Protein AF-A0A383CKH2-F1 (afdb_monomer)

Structure (mmCIF, N/CA/C/O backbone):
data_AF-A0A383CKH2-F1
#
_entry.id   AF-A0A383CKH2-F1
#
loop_
_atom_site.group_PDB
_atom_site.id
_atom_site.type_symbol
_atom_site.label_atom_id
_atom_site.label_alt_id
_atom_site.label_comp_id
_atom_site.label_asym_id
_atom_site.label_entity_id
_atom_site.label_seq_id
_atom_site.pdbx_PDB_ins_code
_atom_site.Cartn_x
_atom_site.Cartn_y
_atom_site.Cartn_z
_atom_site.occupancy
_atom_site.B_iso_or_equiv
_atom_site.auth_seq_id
_atom_site.auth_comp_id
_atom_site.auth_asym_id
_atom_site.auth_atom_id
_atom_site.pdbx_PDB_model_num
ATOM 1 N N . MET A 1 1 ? -18.682 -1.910 11.691 1.00 71.56 1 MET A N 1
ATOM 2 C CA . MET A 1 1 ? -18.445 -2.919 10.636 1.00 71.56 1 MET A CA 1
ATOM 3 C C . MET A 1 1 ? -17.104 -2.549 10.044 1.00 71.56 1 MET A C 1
ATOM 5 O O . MET A 1 1 ? -16.991 -1.422 9.588 1.00 71.56 1 MET A O 1
ATOM 9 N N . ASN A 1 2 ? -16.097 -3.411 10.161 1.00 90.00 2 ASN A N 1
ATOM 10 C CA . ASN A 1 2 ? -14.716 -3.049 9.836 1.00 90.00 2 ASN A CA 1
ATOM 11 C C . ASN A 1 2 ? -14.464 -3.277 8.345 1.00 90.00 2 ASN A C 1
ATOM 13 O O . ASN A 1 2 ? -14.804 -4.341 7.817 1.00 90.00 2 ASN A O 1
ATOM 17 N N . LYS A 1 3 ? -13.879 -2.290 7.672 1.00 96.38 3 LYS A N 1
ATOM 18 C CA . LYS A 1 3 ? -13.506 -2.368 6.260 1.00 96.38 3 LYS A CA 1
ATOM 19 C C . LYS A 1 3 ? -12.082 -2.899 6.137 1.00 96.38 3 LYS A C 1
ATOM 21 O O . LYS A 1 3 ? -11.201 -2.560 6.924 1.00 96.38 3 LYS A O 1
ATOM 26 N N . ASN A 1 4 ? -11.859 -3.720 5.118 1.00 97.12 4 ASN A N 1
ATOM 27 C CA . ASN A 1 4 ? -10.522 -4.103 4.683 1.00 97.12 4 ASN A CA 1
ATOM 28 C C . ASN A 1 4 ? -10.325 -3.539 3.280 1.00 97.12 4 ASN A C 1
ATOM 30 O O . ASN A 1 4 ? -11.053 -3.913 2.360 1.00 97.12 4 ASN A O 1
ATOM 34 N N . ILE A 1 5 ? -9.369 -2.629 3.135 1.00 97.88 5 ILE A N 1
ATOM 35 C CA . ILE A 1 5 ? -8.968 -2.050 1.858 1.00 97.88 5 ILE A CA 1
ATOM 36 C C . ILE A 1 5 ? -7.690 -2.744 1.413 1.00 97.88 5 ILE A C 1
ATOM 38 O O . ILE A 1 5 ? -6.740 -2.873 2.183 1.00 97.88 5 ILE A O 1
ATOM 42 N N . VAL A 1 6 ? -7.675 -3.208 0.169 1.00 98.19 6 VAL A N 1
ATOM 43 C CA . VAL A 1 6 ? -6.514 -3.865 -0.429 1.00 98.19 6 VAL A CA 1
ATOM 44 C C . VAL A 1 6 ? -5.992 -2.985 -1.555 1.00 98.19 6 VAL A C 1
ATOM 46 O O . VAL A 1 6 ? -6.740 -2.665 -2.477 1.00 98.19 6 VAL A O 1
ATOM 49 N N . LEU A 1 7 ? -4.721 -2.598 -1.472 1.00 98.25 7 LEU A N 1
ATOM 50 C CA . LEU A 1 7 ? -4.032 -1.853 -2.523 1.00 98.25 7 LEU A CA 1
ATOM 51 C C . LEU A 1 7 ? -3.371 -2.856 -3.472 1.00 98.25 7 LEU A C 1
ATOM 53 O O . LEU A 1 7 ? -2.418 -3.532 -3.091 1.00 98.25 7 LEU A O 1
ATOM 57 N N . LEU A 1 8 ? -3.914 -2.973 -4.684 1.00 97.81 8 LEU A N 1
ATOM 58 C CA . LEU A 1 8 ? -3.383 -3.790 -5.777 1.00 97.81 8 LEU A CA 1
ATOM 59 C C . LEU A 1 8 ? -2.863 -2.858 -6.865 1.00 97.81 8 LEU A C 1
ATOM 61 O 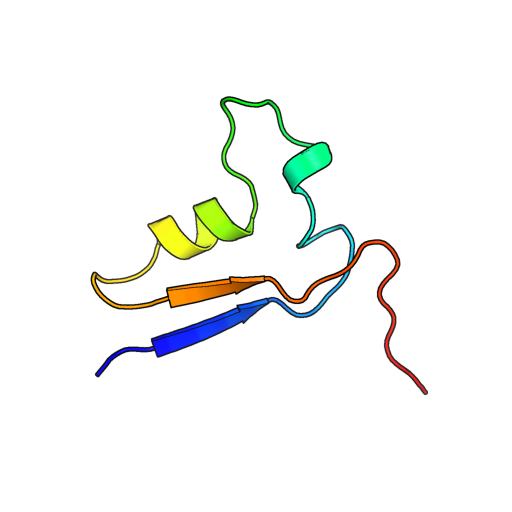O . LEU A 1 8 ? -3.591 -1.970 -7.304 1.00 97.81 8 LEU A O 1
ATOM 65 N N . GLY A 1 9 ? -1.628 -3.062 -7.298 1.00 96.81 9 GLY A N 1
ATOM 66 C CA . GLY A 1 9 ? -0.990 -2.185 -8.267 1.00 96.81 9 GLY A CA 1
ATOM 67 C C . GLY A 1 9 ? 0.501 -2.456 -8.372 1.00 96.81 9 GLY A C 1
ATOM 68 O O . GLY A 1 9 ? 0.951 -3.586 -8.173 1.00 96.81 9 GLY A O 1
ATOM 69 N N . ASP A 1 10 ? 1.242 -1.400 -8.662 1.00 97.50 10 ASP A N 1
ATOM 70 C CA . ASP A 1 10 ? 2.672 -1.417 -8.937 1.00 97.50 10 ASP A CA 1
ATOM 71 C C . ASP A 1 10 ? 3.454 -0.562 -7.919 1.00 97.50 10 ASP A C 1
ATOM 73 O O . ASP A 1 10 ? 2.985 -0.306 -6.802 1.00 97.50 10 ASP A O 1
ATOM 77 N N . SER A 1 11 ? 4.640 -0.093 -8.311 1.00 97.19 11 SER A N 1
ATOM 78 C CA . SER A 1 11 ? 5.509 0.779 -7.513 1.00 97.19 11 SER A CA 1
ATOM 79 C C . SER A 1 11 ? 4.863 2.089 -7.070 1.00 97.19 11 SER A C 1
ATOM 81 O O . SER A 1 11 ? 5.378 2.725 -6.154 1.00 97.19 11 SER A O 1
ATOM 83 N N . ILE A 1 12 ? 3.751 2.520 -7.677 1.00 96.62 12 ILE A N 1
ATOM 84 C CA . ILE A 1 12 ? 3.027 3.700 -7.195 1.00 96.62 12 ILE A CA 1
ATOM 85 C C . ILE A 1 12 ? 2.409 3.437 -5.820 1.00 96.62 12 ILE A C 1
ATOM 87 O O . ILE A 1 12 ? 2.410 4.331 -4.977 1.00 96.62 12 ILE A O 1
ATOM 91 N N . PHE A 1 13 ? 1.892 2.231 -5.577 1.00 97.75 13 PHE A N 1
ATOM 92 C CA . PHE A 1 13 ? 1.401 1.841 -4.254 1.00 97.75 13 PHE A CA 1
ATOM 93 C C . PHE A 1 13 ? 2.520 1.272 -3.379 1.00 97.75 13 PHE A C 1
ATOM 95 O O . PHE A 1 13 ? 2.570 1.609 -2.200 1.00 97.75 13 PHE A O 1
ATOM 102 N N . ASP A 1 14 ? 3.439 0.485 -3.946 1.00 97.06 14 ASP A N 1
ATOM 103 C CA . ASP A 1 14 ? 4.635 -0.032 -3.261 1.00 97.06 14 ASP A CA 1
ATOM 104 C C . ASP A 1 14 ? 5.770 1.009 -3.235 1.00 97.06 14 ASP A C 1
ATOM 106 O O . ASP A 1 14 ? 6.875 0.795 -3.738 1.00 97.06 14 ASP A O 1
ATOM 110 N N . ASN A 1 15 ? 5.473 2.202 -2.707 1.00 97.06 15 ASN A N 1
ATOM 111 C CA . ASN A 1 15 ? 6.370 3.351 -2.819 1.00 97.06 15 ASN A CA 1
ATOM 112 C C . ASN A 1 15 ? 7.292 3.559 -1.601 1.00 97.06 15 ASN A C 1
ATOM 114 O O . ASN A 1 15 ? 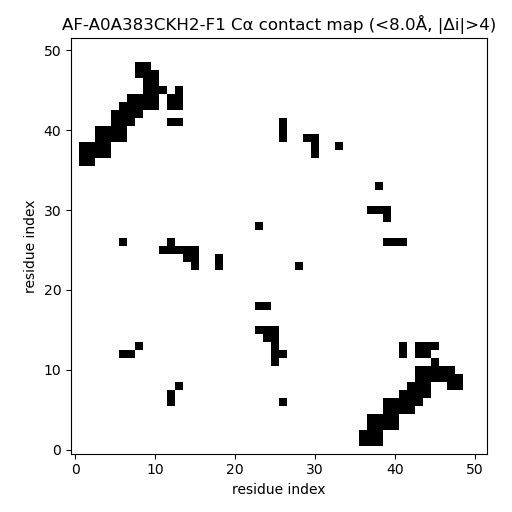8.036 4.543 -1.567 1.00 97.06 15 ASN A O 1
ATOM 118 N N . GLY A 1 16 ? 7.267 2.659 -0.613 1.00 96.31 16 GLY A N 1
ATOM 119 C CA . GLY A 1 16 ? 7.971 2.825 0.665 1.00 96.31 16 GLY A CA 1
ATOM 120 C C . GLY A 1 16 ? 9.484 3.038 0.527 1.00 96.31 16 GLY A C 1
ATOM 121 O O . GLY A 1 16 ? 10.078 3.807 1.276 1.00 96.31 16 GLY A O 1
ATOM 122 N N . SER A 1 17 ? 10.125 2.437 -0.480 1.00 95.44 17 SER A N 1
ATOM 123 C CA . SER A 1 17 ? 11.558 2.642 -0.750 1.00 95.44 17 SER A CA 1
ATOM 124 C C . SER A 1 17 ? 11.899 3.991 -1.393 1.00 95.44 17 SER A C 1
ATOM 126 O O . SER A 1 17 ? 13.075 4.341 -1.484 1.00 95.44 17 SER A O 1
ATOM 128 N N . TYR A 1 18 ? 10.899 4.722 -1.888 1.00 94.94 18 TYR A N 1
ATOM 129 C CA . TYR A 1 18 ? 11.067 5.981 -2.619 1.00 94.94 18 TYR A CA 1
ATOM 130 C C . TYR A 1 18 ? 10.773 7.216 -1.761 1.00 94.94 18 TYR A C 1
ATOM 132 O O . TYR A 1 18 ? 11.070 8.335 -2.185 1.00 94.94 18 TYR A O 1
ATOM 140 N N . VAL A 1 19 ? 10.195 7.027 -0.574 1.00 96.88 19 VAL A N 1
ATOM 141 C CA . VAL A 1 19 ? 9.937 8.095 0.397 1.00 96.88 19 VAL A CA 1
ATOM 142 C C . VAL A 1 19 ? 11.042 8.144 1.448 1.00 96.88 19 VAL A C 1
ATOM 144 O O . VAL A 1 19 ? 11.770 7.171 1.663 1.00 96.88 19 VAL A O 1
ATOM 147 N N . LYS A 1 20 ? 11.217 9.303 2.092 1.00 97.81 20 LYS A 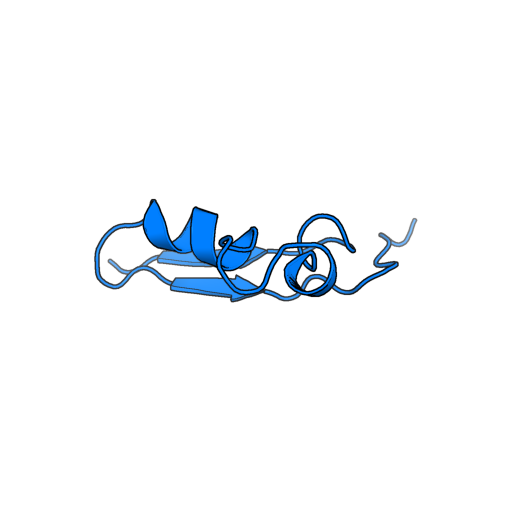N 1
ATOM 148 C CA . LYS A 1 20 ? 12.155 9.392 3.217 1.00 97.81 20 LYS A CA 1
ATOM 149 C C . LYS A 1 20 ? 11.628 8.587 4.402 1.00 97.81 20 LYS A C 1
ATOM 151 O O . LYS A 1 20 ? 10.429 8.408 4.552 1.00 97.81 20 LYS A O 1
ATOM 156 N N . SER A 1 21 ? 12.524 8.157 5.289 1.00 93.62 21 SER A N 1
ATOM 157 C CA . SER A 1 21 ? 12.156 7.350 6.462 1.00 93.62 21 SER A CA 1
ATOM 158 C C . SER A 1 21 ? 11.215 8.054 7.453 1.00 93.62 21 SER A C 1
ATOM 160 O O . SER A 1 21 ? 10.677 7.393 8.333 1.00 93.62 21 SER A O 1
ATOM 162 N N . ASP A 1 22 ? 11.059 9.375 7.355 1.00 96.44 22 ASP A N 1
ATOM 163 C CA . ASP A 1 22 ? 10.152 10.202 8.155 1.00 96.44 22 ASP A CA 1
ATOM 164 C C . ASP A 1 22 ? 8.885 10.646 7.397 1.00 96.44 22 ASP A C 1
ATOM 166 O O . ASP A 1 22 ? 8.058 11.369 7.953 1.00 96.44 22 ASP A O 1
ATOM 170 N N . GLU A 1 23 ? 8.719 10.222 6.144 1.00 97.62 23 GLU A N 1
ATOM 171 C CA . GLU A 1 23 ? 7.562 10.530 5.305 1.00 97.62 23 GLU A CA 1
ATOM 172 C C . GLU A 1 23 ? 6.678 9.284 5.158 1.00 97.62 23 GLU A C 1
ATOM 174 O O . GLU A 1 23 ? 7.202 8.199 4.906 1.00 97.62 23 GLU A O 1
ATOM 179 N N . PRO A 1 24 ? 5.344 9.412 5.282 1.00 98.00 24 PRO A N 1
ATOM 180 C CA . PRO A 1 24 ? 4.471 8.256 5.191 1.00 98.00 24 PRO A CA 1
ATOM 181 C C . PRO A 1 24 ? 4.369 7.748 3.752 1.00 98.00 24 PRO A C 1
ATOM 183 O O . PRO A 1 24 ? 4.172 8.531 2.813 1.00 98.00 24 PRO A O 1
ATOM 186 N N . ASP A 1 25 ? 4.435 6.431 3.578 1.00 98.00 25 ASP A N 1
ATOM 187 C CA . ASP A 1 25 ? 4.168 5.796 2.286 1.00 98.00 25 ASP A CA 1
ATOM 188 C C . ASP A 1 25 ? 2.665 5.838 1.933 1.00 98.00 25 ASP A C 1
ATOM 190 O O . ASP A 1 25 ? 1.828 6.312 2.710 1.00 98.00 25 ASP A O 1
ATOM 194 N N . VAL A 1 26 ? 2.287 5.384 0.735 1.00 98.12 26 VAL A N 1
ATOM 195 C CA . VAL A 1 26 ? 0.876 5.403 0.313 1.00 98.12 26 VAL A CA 1
ATOM 196 C C . VAL A 1 26 ? -0.007 4.560 1.238 1.00 98.12 26 VAL A C 1
ATOM 198 O O . VAL A 1 26 ? -1.132 4.964 1.540 1.00 98.12 26 VAL A O 1
ATOM 201 N N . THR A 1 27 ? 0.476 3.415 1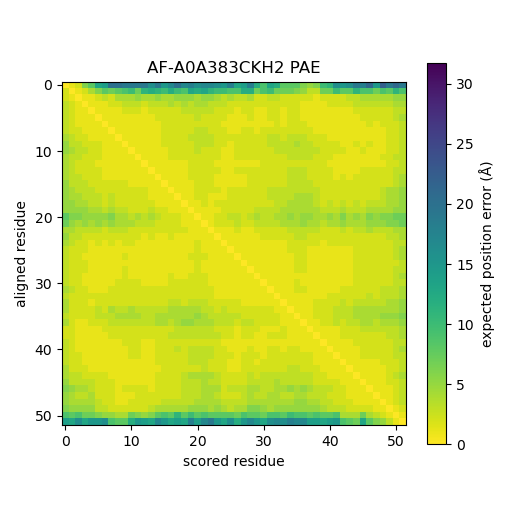.720 1.00 97.75 27 THR A N 1
ATOM 202 C CA . THR A 1 27 ? -0.287 2.544 2.623 1.00 97.75 27 THR A CA 1
ATOM 203 C C . THR A 1 27 ? -0.552 3.236 3.955 1.00 97.75 27 THR A C 1
ATOM 205 O O . THR A 1 27 ? -1.689 3.228 4.434 1.00 97.75 27 THR A O 1
ATOM 208 N N . GLU A 1 28 ? 0.460 3.885 4.525 1.00 98.00 28 GLU A N 1
ATOM 209 C CA . GLU A 1 28 ? 0.360 4.648 5.768 1.00 98.00 28 GLU A CA 1
ATOM 210 C C . GLU A 1 28 ? -0.552 5.870 5.617 1.00 98.00 28 GLU A C 1
ATOM 212 O O . GLU A 1 28 ? -1.410 6.108 6.472 1.00 98.00 28 GLU A O 1
ATOM 217 N N . GLN A 1 29 ? -0.439 6.605 4.505 1.00 98.12 29 GLN A N 1
ATOM 218 C CA . GLN A 1 29 ? -1.317 7.739 4.205 1.00 98.12 29 GLN A CA 1
ATOM 219 C C . GLN A 1 29 ? -2.782 7.307 4.116 1.00 98.12 29 GLN A C 1
ATOM 221 O O . GLN A 1 29 ? -3.643 7.932 4.735 1.00 98.12 29 GLN A O 1
ATOM 226 N N . VAL A 1 30 ? -3.079 6.225 3.388 1.00 97.88 30 VAL A N 1
ATOM 227 C CA . VAL A 1 30 ? -4.451 5.708 3.282 1.00 97.88 30 VAL A CA 1
ATOM 228 C C . VAL A 1 30 ? -4.940 5.223 4.644 1.00 97.88 30 VAL A C 1
ATOM 230 O O . VAL A 1 30 ? -6.056 5.559 5.027 1.00 97.88 30 VAL A O 1
ATOM 233 N N . GLN A 1 31 ? -4.120 4.493 5.406 1.00 97.81 31 GLN A N 1
ATOM 234 C CA . GLN A 1 31 ? -4.497 3.993 6.731 1.00 97.81 31 GLN A CA 1
ATOM 235 C C . GLN A 1 31 ? -4.831 5.129 7.708 1.00 97.81 31 GLN A C 1
ATOM 237 O O . GLN A 1 31 ? -5.769 4.989 8.492 1.00 97.81 31 GLN A O 1
ATOM 242 N N . GLY A 1 32 ? -4.112 6.254 7.640 1.00 97.75 32 GLY A N 1
ATOM 243 C CA . GLY A 1 32 ? -4.359 7.437 8.468 1.00 97.75 32 GLY A CA 1
ATOM 244 C C . GLY A 1 32 ? -5.661 8.184 8.155 1.00 97.75 32 GLY A C 1
ATOM 245 O O . GLY A 1 32 ? -6.105 8.992 8.968 1.00 97.75 32 GLY A O 1
ATOM 246 N N . LEU A 1 33 ? -6.289 7.918 7.004 1.00 97.25 33 LEU A N 1
ATOM 247 C CA . LEU A 1 33 ? -7.580 8.500 6.616 1.00 97.25 33 LEU A CA 1
ATOM 248 C C . LEU A 1 33 ? -8.787 7.662 7.065 1.00 97.25 33 LEU A C 1
ATOM 250 O O . LEU A 1 33 ? -9.925 8.092 6.871 1.00 97.25 33 LEU A O 1
ATOM 254 N N . LEU A 1 34 ? -8.563 6.462 7.605 1.00 96.50 34 LEU A N 1
ATOM 255 C CA . LEU A 1 34 ? -9.629 5.519 7.934 1.00 96.50 34 LEU A CA 1
ATOM 256 C C . LEU A 1 34 ? -10.052 5.588 9.401 1.00 96.50 34 LEU A C 1
ATOM 258 O O . LEU A 1 34 ? -9.292 6.001 10.276 1.00 96.50 34 LEU A O 1
ATOM 262 N N . ASP A 1 35 ? -11.275 5.124 9.654 1.00 96.81 35 ASP A N 1
ATOM 263 C CA . ASP A 1 35 ? -11.814 4.989 11.002 1.00 96.81 35 ASP A CA 1
ATOM 264 C C . ASP A 1 35 ? -11.057 3.918 11.802 1.00 96.81 35 ASP A C 1
ATOM 266 O O . ASP A 1 35 ? -10.498 2.958 11.260 1.00 96.81 35 ASP A O 1
ATOM 270 N N . GLU A 1 36 ? -11.096 4.041 13.128 1.00 95.19 36 GLU A N 1
ATOM 271 C CA . GLU A 1 36 ? -10.523 3.042 14.024 1.00 95.19 36 GLU A CA 1
ATOM 272 C C . GLU A 1 36 ? -11.127 1.648 13.763 1.00 95.19 36 GLU A C 1
ATOM 274 O O . GLU A 1 36 ? -12.344 1.449 13.775 1.00 95.19 36 GLU A O 1
ATOM 279 N N . GLY A 1 37 ? -10.252 0.666 13.533 1.00 95.56 37 GLY A N 1
ATOM 280 C CA . GLY A 1 37 ? -10.626 -0.719 13.243 1.00 95.56 37 GLY A CA 1
ATOM 281 C C . GLY A 1 37 ? -10.707 -1.072 11.754 1.00 95.56 37 GLY A C 1
ATOM 282 O O . GLY A 1 37 ? -10.773 -2.267 11.444 1.00 95.56 37 GLY A O 1
ATOM 283 N N . ASP A 1 38 ? -10.661 -0.088 10.850 1.00 97.62 38 ASP A N 1
ATOM 284 C CA . ASP A 1 38 ? -10.46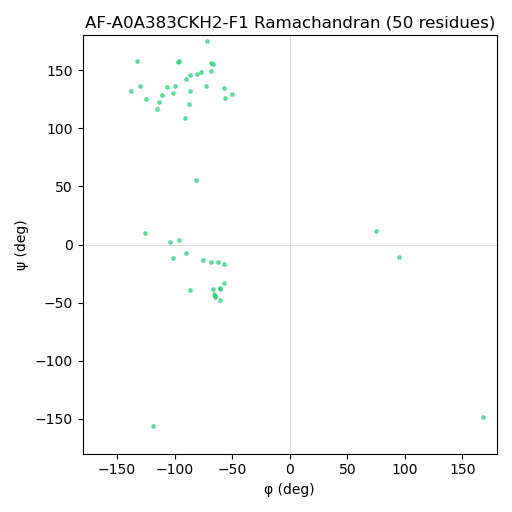2 -0.318 9.416 1.00 97.62 38 ASP A CA 1
ATOM 285 C C . ASP A 1 38 ? -8.978 -0.612 9.124 1.00 97.62 38 ASP A C 1
ATOM 287 O O . ASP A 1 38 ? -8.073 -0.118 9.803 1.00 97.62 38 ASP A O 1
ATOM 291 N N . LYS A 1 39 ? -8.715 -1.442 8.108 1.00 97.94 39 LYS A N 1
ATOM 292 C CA . LYS A 1 39 ? -7.366 -1.923 7.778 1.00 97.94 39 LYS A CA 1
ATOM 293 C C . LYS A 1 39 ? -7.032 -1.735 6.304 1.00 97.94 39 LYS A C 1
ATOM 295 O O . LYS A 1 39 ? -7.823 -2.118 5.442 1.00 97.94 39 LYS A O 1
ATOM 300 N N . VAL A 1 40 ? -5.818 -1.269 6.025 1.00 98.31 40 VAL A N 1
ATOM 301 C CA . VAL A 1 40 ? -5.198 -1.301 4.694 1.00 98.31 40 VAL A CA 1
ATOM 302 C C . VAL A 1 40 ? -4.230 -2.479 4.599 1.00 98.31 40 VAL A C 1
ATOM 304 O O . VAL A 1 40 ? -3.478 -2.765 5.529 1.00 98.31 40 VAL A O 1
ATOM 307 N N . SER A 1 41 ? -4.268 -3.207 3.487 1.00 97.75 41 SER A N 1
ATOM 308 C CA . SER A 1 41 ? -3.295 -4.252 3.152 1.00 97.75 41 SER A CA 1
ATOM 309 C C . SER A 1 41 ? -2.679 -3.956 1.789 1.00 97.75 41 SER A C 1
ATOM 311 O O . SER A 1 41 ? -3.402 -3.811 0.805 1.00 97.75 41 SER A O 1
ATOM 313 N N . MET A 1 42 ? -1.352 -3.886 1.729 1.00 97.81 42 MET A N 1
ATOM 314 C CA . MET A 1 42 ? -0.618 -3.694 0.482 1.00 97.81 42 MET A CA 1
ATOM 315 C C . MET A 1 42 ? -0.336 -5.045 -0.175 1.00 97.81 42 MET A C 1
ATOM 317 O O . MET A 1 42 ? 0.279 -5.916 0.434 1.00 97.81 42 MET A O 1
ATOM 321 N N . LEU A 1 43 ? -0.820 -5.216 -1.405 1.00 97.81 43 LEU A N 1
ATOM 322 C CA . LEU A 1 43 ? -0.534 -6.354 -2.285 1.00 97.81 43 LEU A CA 1
ATOM 323 C C . LEU A 1 43 ? -0.008 -5.892 -3.657 1.00 97.81 43 LEU A C 1
ATOM 325 O O . LEU A 1 43 ? 0.079 -6.690 -4.589 1.00 97.81 43 LEU A O 1
ATOM 329 N N . ALA A 1 44 ? 0.309 -4.605 -3.786 1.00 97.75 44 ALA A N 1
ATOM 330 C CA . ALA A 1 44 ? 1.052 -4.072 -4.911 1.00 97.75 44 ALA A CA 1
ATOM 331 C C . ALA A 1 44 ? 2.496 -4.579 -4.879 1.00 97.75 44 ALA A C 1
ATOM 333 O O . ALA A 1 44 ? 3.038 -4.863 -3.811 1.00 97.75 44 ALA A O 1
ATOM 334 N N . ILE A 1 45 ? 3.087 -4.725 -6.060 1.00 95.81 45 ILE A N 1
ATOM 335 C CA . ILE A 1 45 ? 4.455 -5.213 -6.240 1.00 95.81 45 ILE A CA 1
ATOM 336 C C . ILE A 1 45 ? 5.094 -4.343 -7.312 1.00 95.81 45 ILE A C 1
ATOM 338 O O . ILE A 1 45 ? 4.485 -4.154 -8.364 1.00 95.81 45 ILE A O 1
ATOM 342 N N . ASP A 1 46 ? 6.306 -3.838 -7.082 1.00 94.81 46 ASP A N 1
ATOM 343 C CA . ASP A 1 46 ? 7.040 -3.094 -8.110 1.00 94.81 46 ASP A CA 1
ATOM 344 C C . ASP A 1 46 ? 7.086 -3.851 -9.456 1.00 94.81 46 ASP A C 1
ATOM 346 O O . ASP A 1 46 ? 7.395 -5.044 -9.524 1.00 94.81 46 ASP A O 1
ATOM 3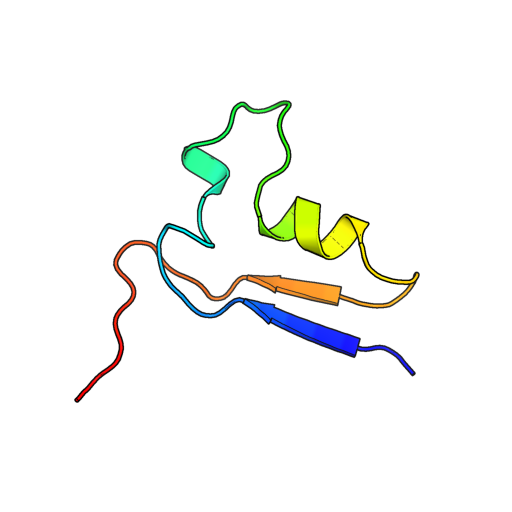50 N N . GLY A 1 47 ? 6.725 -3.153 -10.535 1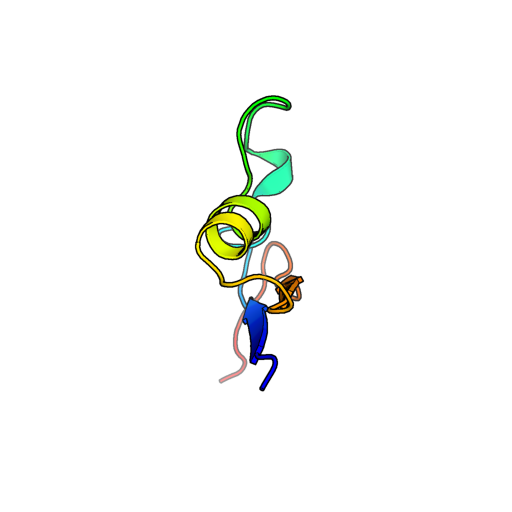.00 95.44 47 GLY A N 1
ATOM 351 C CA . GLY A 1 47 ? 6.564 -3.734 -11.871 1.00 95.44 47 GLY A CA 1
ATOM 352 C C . GLY A 1 47 ? 5.295 -4.573 -12.082 1.00 95.44 47 GLY A C 1
ATOM 353 O O . GLY A 1 47 ? 5.202 -5.273 -13.090 1.00 95.44 47 GLY A O 1
ATOM 354 N N . GLY A 1 48 ? 4.324 -4.530 -11.164 1.00 96.25 48 GLY A N 1
ATOM 355 C CA . GLY A 1 48 ? 3.031 -5.203 -11.299 1.00 96.25 48 GLY A CA 1
ATOM 356 C C . GLY A 1 48 ? 2.270 -4.777 -12.561 1.00 96.25 48 GLY A C 1
ATOM 357 O O . GLY A 1 48 ? 2.164 -3.595 -12.873 1.00 96.25 48 GLY A O 1
ATOM 358 N N . VAL A 1 49 ? 1.715 -5.747 -13.292 1.00 95.88 49 VAL A N 1
ATOM 359 C CA . VAL A 1 49 ? 0.937 -5.520 -14.522 1.00 95.88 49 VAL A CA 1
ATOM 360 C C . VAL A 1 49 ? -0.365 -6.315 -14.499 1.00 95.88 49 VAL A C 1
ATOM 362 O O . VAL A 1 49 ? -0.480 -7.322 -13.799 1.00 95.88 49 VAL A O 1
ATOM 365 N N . ILE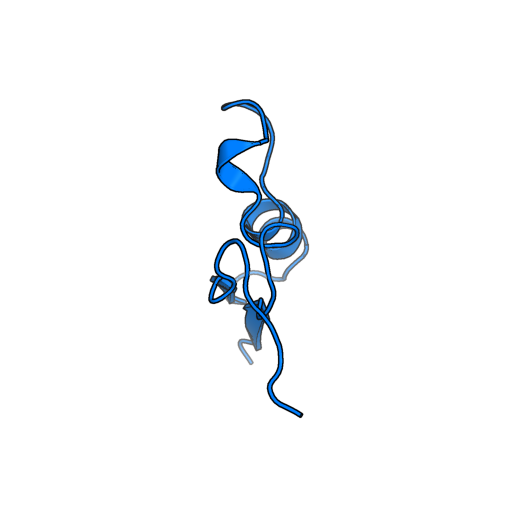 A 1 50 ? -1.344 -5.879 -15.293 1.00 95.19 50 ILE A N 1
ATOM 366 C CA . ILE A 1 50 ? -2.531 -6.683 -15.603 1.00 95.19 50 ILE A CA 1
ATOM 367 C C . ILE A 1 50 ? -2.246 -7.582 -16.808 1.00 95.19 50 ILE A C 1
ATOM 369 O O . ILE A 1 50 ? -1.503 -7.199 -17.712 1.00 95.19 50 ILE A O 1
ATOM 373 N N . ASN A 1 51 ? -2.834 -8.776 -16.816 1.00 89.62 51 ASN A N 1
ATOM 374 C CA . ASN A 1 51 ? -2.837 -9.628 -18.003 1.00 89.62 51 ASN A CA 1
ATOM 375 C C . ASN A 1 51 ? -3.939 -9.152 -18.964 1.00 89.62 51 ASN A C 1
ATOM 377 O O . ASN A 1 51 ? -4.974 -8.672 -18.498 1.00 89.62 51 ASN A O 1
ATOM 381 N N . ASP A 1 52 ? -3.694 -9.295 -20.266 1.00 76.00 52 ASP A N 1
ATOM 382 C CA . ASP A 1 52 ? -4.654 -9.011 -21.347 1.00 76.00 52 ASP A CA 1
ATOM 383 C C . ASP A 1 52 ? -5.781 -10.064 -21.404 1.00 76.00 52 ASP A C 1
ATOM 385 O O . ASP A 1 52 ? -5.474 -11.268 -21.206 1.00 76.00 52 ASP A O 1
#

Organism: NCBI:txid408172

pLDDT: mean 95.83, std 4.76, range [71.56, 98.31]

Nearest PDB structures (f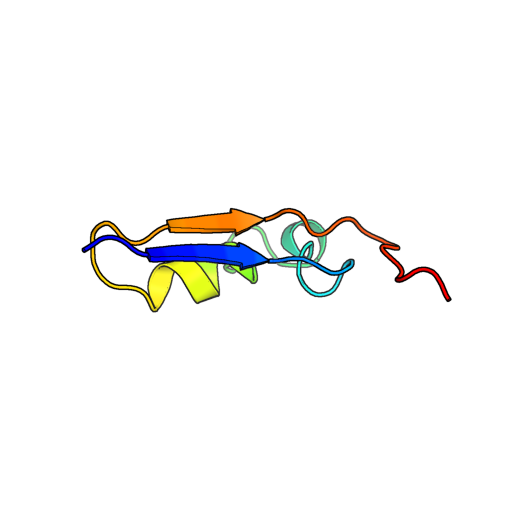oldseek):
  6i5v-assembly1_A  TM=4.769E-01  e=4.460E+00  Bifidobacterium animalis subsp. lactis
  6i5w-assembly1_A  TM=4.973E-01  e=5.881E+00  Bifidobacterium
  6bgn-assembly4_D  TM=2.798E-01  e=1.476E+00  Pseudomonas putida
  2fm7-assembly1_A  TM=3.071E-01  e=9.540E+00  Pseudomonas putida

Sequence (52 aa):
MNKNIVLLGDSIFDNGSYVKSDEPDVTEQVQGLLDEGDKVSMLAIDGGVIND

Radius of gyration: 12.21 Å; Cα contacts (8 Å, |Δi|>4): 75; chains: 1; bounding box: 31×20×35 Å

Secondary structure (DSSP, 8-state):
---EEEE-SSTTTS-GGGS-TTS--HHHHHHHTSPTT-EEEE---TT-----

Foldseek 3Di:
DEAEAEDEEACQQVVVVVDPPPDDGNLRVVVVVDDPRYHYHYPYYHVDDDDD

Solvent-accessible surface area (backbone atoms only — not comparable to full-atom values): 3312 Å² total; per-residue (Å²): 135,72,50,78,47,73,47,73,45,20,41,81,55,48,26,60,88,78,45,57,98,89,48,77,33,54,60,53,52,55,46,71,75,52,60,94,75,46,44,67,43,84,68,30,38,70,82,48,77,82,85,133

Mean predicted aligned error: 2.74 Å